Protein AF-A0A3B8S5Q9-F1 (afdb_monomer)

Nearest PDB structures (foldseek):
  8dqd-assembly1_A  TM=7.344E-01  e=4.494E-04  Campylobacter concisus
  8dvz-assembly1_A  TM=7.408E-01  e=2.188E-03  Campylobacter concisus
  8dvw-assembly1_A  TM=7.429E-01  e=2.646E-03  Campylobacter concisus
  2gpy-assembly1_A  TM=4.763E-01  e=1.397E+00  Halalkalibacterium halodurans C-125
  5zw4-assembly1_A  TM=4.423E-01  e=2.631E+00  Bacillus subtilis subsp. subtilis str. 168

Radius of gyration: 14.66 Å; Cα contacts (8 Å, |Δi|>4): 157; chains: 1; bounding box: 38×31×33 Å

Mean predicted aligned error: 7.22 Å

Structure (mmCIF, N/CA/C/O backbone):
data_AF-A0A3B8S5Q9-F1
#
_entry.id   AF-A0A3B8S5Q9-F1
#
loop_
_atom_site.group_PDB
_atom_site.id
_atom_site.type_symbol
_atom_site.label_atom_id
_atom_site.label_alt_id
_atom_site.label_comp_id
_atom_site.label_asym_id
_atom_site.label_entity_id
_atom_site.label_seq_id
_atom_site.pdbx_PDB_ins_code
_atom_site.Cartn_x
_atom_site.Cartn_y
_atom_site.Cartn_z
_atom_site.occupancy
_atom_site.B_iso_or_equiv
_atom_site.auth_seq_id
_atom_site.auth_comp_id
_atom_site.auth_asym_id
_atom_site.auth_atom_id
_atom_site.pdbx_PDB_model_num
ATOM 1 N N . MET A 1 1 ? -12.756 2.608 -2.569 1.00 69.88 1 MET A N 1
ATOM 2 C CA . MET A 1 1 ? -12.071 3.708 -1.856 1.00 69.88 1 MET A CA 1
ATOM 3 C C . MET A 1 1 ? -10.611 3.730 -2.275 1.00 69.88 1 MET A C 1
ATOM 5 O O . MET A 1 1 ? -10.025 2.662 -2.403 1.00 69.88 1 MET A O 1
ATOM 9 N N . VAL A 1 2 ? -10.039 4.912 -2.494 1.00 74.19 2 VAL A N 1
ATOM 10 C CA . VAL A 1 2 ? -8.626 5.097 -2.854 1.00 74.19 2 VAL A CA 1
ATOM 11 C C . VAL A 1 2 ? -7.919 5.827 -1.717 1.00 74.19 2 VAL A C 1
ATOM 13 O O . VAL A 1 2 ? -8.374 6.879 -1.273 1.00 74.19 2 VAL A O 1
ATOM 16 N N . MET A 1 3 ? -6.802 5.276 -1.243 1.00 72.88 3 MET A N 1
ATOM 17 C CA . MET A 1 3 ? -5.943 5.950 -0.271 1.00 72.88 3 MET A CA 1
ATOM 18 C C . MET A 1 3 ? -4.680 6.447 -0.963 1.00 72.88 3 MET A C 1
ATOM 20 O O . MET A 1 3 ? -3.914 5.658 -1.512 1.00 72.88 3 MET A O 1
ATOM 24 N N . CYS A 1 4 ? -4.458 7.757 -0.938 1.00 66.62 4 CYS A N 1
ATOM 25 C CA . CYS A 1 4 ? -3.260 8.366 -1.503 1.00 66.62 4 CYS A CA 1
ATOM 26 C C . CYS A 1 4 ? -2.247 8.632 -0.390 1.00 66.62 4 CYS A C 1
ATOM 28 O O . CYS A 1 4 ? -2.568 9.294 0.598 1.00 66.62 4 CYS A O 1
ATOM 30 N N . LEU A 1 5 ? -1.012 8.154 -0.568 1.00 63.53 5 LEU A N 1
ATOM 31 C CA . LEU A 1 5 ? 0.104 8.513 0.308 1.00 63.53 5 LEU A CA 1
ATOM 32 C C . LEU A 1 5 ? 0.422 10.005 0.193 1.00 63.53 5 LEU A C 1
ATOM 34 O O . LEU A 1 5 ? 0.467 10.689 1.207 1.00 63.53 5 LEU A O 1
ATOM 38 N N . HIS A 1 6 ? 0.560 10.518 -1.030 1.00 64.69 6 HIS A N 1
ATOM 39 C CA . HIS A 1 6 ? 0.772 11.936 -1.301 1.00 64.69 6 HIS A CA 1
ATOM 40 C C . HIS A 1 6 ? -0.316 12.460 -2.243 1.00 64.69 6 HIS A C 1
ATOM 42 O O . HIS A 1 6 ? -0.646 11.821 -3.244 1.00 64.69 6 HIS A O 1
ATOM 48 N N . GLY A 1 7 ? -0.906 13.608 -1.912 1.00 61.47 7 GLY A N 1
ATOM 49 C CA . GLY A 1 7 ? -1.998 14.179 -2.696 1.00 61.47 7 GLY A CA 1
ATOM 50 C C . GLY A 1 7 ? -1.498 14.982 -3.886 1.00 61.47 7 GLY A C 1
ATOM 51 O O . GLY A 1 7 ? -0.920 16.045 -3.700 1.00 61.47 7 GLY A O 1
ATOM 52 N N . GLY A 1 8 ? -1.764 14.503 -5.101 1.00 66.69 8 GLY A N 1
ATOM 53 C CA . GLY A 1 8 ? -1.534 15.25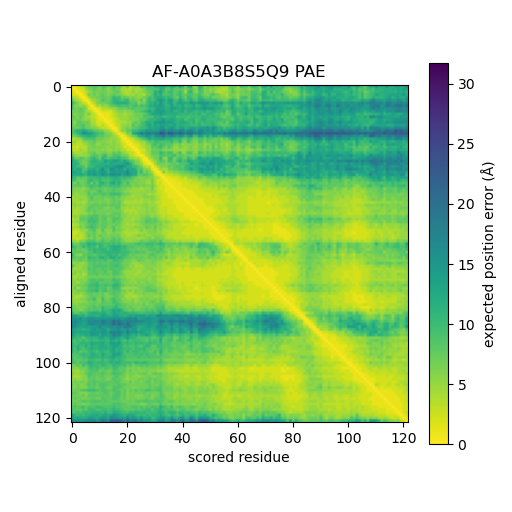3 -6.339 1.00 66.69 8 GLY A CA 1
ATOM 54 C C . GLY A 1 8 ? -2.800 15.919 -6.890 1.00 66.69 8 GLY A C 1
ATOM 55 O O . GLY A 1 8 ? -3.893 15.780 -6.336 1.00 66.69 8 GLY A O 1
ATOM 56 N N . LYS A 1 9 ? -2.676 16.580 -8.051 1.00 67.44 9 LYS A N 1
ATOM 57 C CA . LYS A 1 9 ? -3.806 17.189 -8.790 1.00 67.44 9 LYS A CA 1
ATOM 58 C C . LYS A 1 9 ? -4.946 16.191 -9.064 1.00 67.44 9 LYS A C 1
ATOM 60 O O . LYS A 1 9 ? -6.111 16.577 -9.042 1.00 67.44 9 LYS A O 1
ATOM 65 N N . LEU A 1 10 ? -4.619 14.904 -9.228 1.00 69.88 10 LEU A N 1
ATOM 66 C CA . LEU A 1 10 ? -5.589 13.824 -9.444 1.00 69.88 10 LEU A CA 1
ATOM 67 C C . LEU A 1 10 ? -6.547 13.596 -8.266 1.00 69.88 10 LEU A C 1
ATOM 69 O O . LEU A 1 10 ? -7.675 13.169 -8.489 1.00 69.88 10 LEU A O 1
ATOM 73 N N . VAL A 1 11 ? -6.138 13.895 -7.026 1.00 70.06 11 VAL A N 1
ATOM 74 C CA . VAL A 1 11 ? -7.008 13.712 -5.850 1.00 70.06 11 VAL A CA 1
ATOM 75 C C . VAL A 1 11 ? -8.245 14.595 -5.957 1.00 70.06 11 VAL A C 1
ATOM 77 O O . VAL A 1 11 ? -9.347 14.121 -5.704 1.00 70.06 11 VAL A O 1
ATOM 80 N N . LYS A 1 12 ? -8.079 15.843 -6.409 1.00 66.50 12 LYS A N 1
ATOM 81 C CA . LYS A 1 12 ? -9.191 16.786 -6.595 1.00 66.50 12 LYS A CA 1
ATOM 82 C C . LYS A 1 12 ? -10.162 16.305 -7.676 1.00 66.50 12 LYS A C 1
ATOM 84 O O . LYS A 1 12 ? -11.370 16.396 -7.500 1.00 66.50 12 LYS A O 1
ATOM 89 N N . ILE A 1 13 ? -9.637 15.737 -8.763 1.00 70.75 13 ILE A N 1
ATOM 90 C CA . ILE A 1 13 ? -10.449 15.184 -9.857 1.00 70.75 13 ILE A CA 1
ATOM 91 C C . ILE A 1 13 ? -11.251 13.969 -9.367 1.00 70.75 13 ILE A C 1
ATOM 93 O O . ILE A 1 13 ? -12.455 13.885 -9.602 1.00 70.75 13 ILE A O 1
ATOM 97 N N . LEU A 1 14 ? -10.610 13.055 -8.634 1.00 69.81 14 LEU A N 1
ATOM 98 C CA . LEU A 1 14 ? -11.267 11.858 -8.109 1.00 69.81 14 LEU A CA 1
ATOM 99 C C . LEU A 1 14 ? -12.309 12.192 -7.035 1.00 69.81 14 LEU A C 1
ATOM 101 O O . LEU A 1 14 ? -13.397 11.623 -7.062 1.00 69.81 14 LEU A O 1
ATOM 105 N N . GLN A 1 15 ? -12.035 13.154 -6.151 1.00 69.00 15 GLN A N 1
ATOM 106 C CA . GLN A 1 15 ? -13.013 13.640 -5.169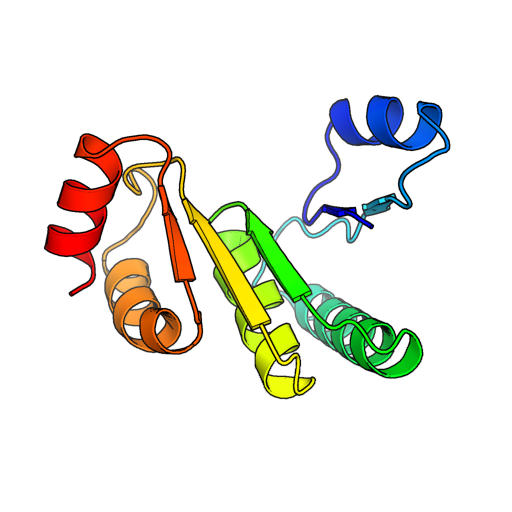 1.00 69.00 15 GLN A CA 1
ATOM 107 C C . GLN A 1 15 ? -14.248 14.253 -5.846 1.00 69.00 15 GLN A C 1
ATOM 109 O O . GLN A 1 15 ? -15.375 14.006 -5.418 1.00 69.00 15 GLN A O 1
ATOM 114 N N . ASN A 1 16 ? -14.056 14.974 -6.954 1.00 68.50 16 ASN A N 1
ATOM 115 C CA . ASN A 1 16 ? -15.154 15.572 -7.714 1.00 68.50 16 ASN A CA 1
ATOM 116 C C . ASN A 1 16 ? -16.018 14.543 -8.460 1.00 68.50 16 ASN A C 1
ATOM 118 O O . ASN A 1 16 ? -17.174 14.829 -8.758 1.00 68.50 16 ASN A O 1
ATOM 122 N N . SER A 1 17 ? -15.506 13.334 -8.718 1.00 69.56 17 SER A N 1
ATOM 123 C CA . SER A 1 17 ? -16.255 12.269 -9.404 1.00 69.56 17 SER A CA 1
ATOM 124 C C . SER A 1 17 ? -17.362 11.612 -8.551 1.00 69.56 17 SER A C 1
ATOM 126 O O . SER A 1 17 ? -18.130 10.805 -9.072 1.00 69.56 17 SER A O 1
ATOM 128 N N . ARG A 1 18 ? -17.468 11.965 -7.253 1.00 61.03 18 ARG A N 1
ATOM 129 C CA . ARG A 1 18 ? -18.522 11.608 -6.264 1.00 61.03 18 ARG A CA 1
ATOM 130 C C . ARG A 1 18 ? -18.846 10.119 -6.043 1.00 61.03 18 ARG A C 1
ATOM 132 O O . ARG A 1 18 ? -19.627 9.815 -5.149 1.00 61.03 18 ARG A O 1
ATOM 139 N N . LYS A 1 19 ? -18.259 9.183 -6.793 1.00 69.69 19 LYS A N 1
ATOM 140 C CA . LYS A 1 19 ? -18.517 7.733 -6.659 1.00 69.69 19 LYS A CA 1
ATOM 141 C C . LYS A 1 19 ? -17.433 6.970 -5.897 1.00 69.69 19 LYS A C 1
ATOM 143 O O . LYS A 1 19 ? -17.614 5.797 -5.585 1.00 69.69 19 LYS A O 1
ATOM 148 N N . ILE A 1 20 ? -16.293 7.604 -5.624 1.00 74.12 20 ILE A N 1
ATOM 149 C CA . ILE A 1 20 ? -15.135 6.954 -5.010 1.00 74.12 20 ILE A CA 1
ATOM 150 C C . ILE A 1 20 ? -14.673 7.795 -3.829 1.00 74.12 20 ILE A C 1
ATOM 152 O O . ILE A 1 20 ? -14.196 8.912 -4.010 1.00 74.12 20 ILE A O 1
ATOM 156 N N . ASP A 1 21 ? -14.749 7.233 -2.625 1.00 75.19 21 ASP A N 1
ATOM 157 C CA . ASP A 1 21 ? -14.135 7.864 -1.462 1.00 75.19 21 ASP A CA 1
ATOM 158 C C . ASP A 1 21 ? -12.614 7.919 -1.632 1.00 75.19 21 ASP A C 1
ATOM 160 O O . ASP A 1 21 ? -11.972 6.891 -1.896 1.00 75.19 21 ASP A O 1
ATOM 164 N N . VAL A 1 22 ? -12.036 9.108 -1.454 1.00 74.19 22 VAL A N 1
ATOM 165 C CA . VAL A 1 22 ? -10.589 9.333 -1.531 1.00 74.19 22 VAL A CA 1
ATOM 166 C C . VAL A 1 22 ? -10.075 9.865 -0.201 1.00 74.19 22 VAL A C 1
ATOM 168 O O . VAL A 1 22 ? -10.443 10.961 0.221 1.00 74.19 22 VAL A O 1
ATOM 171 N N . VAL A 1 23 ? -9.176 9.115 0.434 1.00 75.81 23 VAL A N 1
ATOM 172 C CA . VAL A 1 23 ? -8.508 9.519 1.676 1.00 75.81 23 VAL A CA 1
ATOM 173 C C . VAL A 1 23 ? -7.063 9.881 1.361 1.00 75.81 23 VAL A C 1
ATOM 175 O O . VAL A 1 23 ? -6.283 9.048 0.902 1.00 75.81 23 VAL A O 1
ATOM 178 N N . ASN A 1 24 ? -6.684 11.129 1.621 1.00 73.00 24 ASN A N 1
ATOM 179 C CA . ASN A 1 24 ? -5.301 11.571 1.485 1.00 73.00 24 ASN A CA 1
ATOM 180 C C . ASN A 1 24 ? -4.587 11.481 2.841 1.00 73.00 24 ASN A C 1
ATOM 182 O O . ASN A 1 24 ? -4.958 12.152 3.805 1.00 73.00 24 ASN A O 1
ATOM 186 N N . LEU A 1 25 ? -3.553 10.647 2.916 1.00 67.88 25 LEU A N 1
ATOM 187 C CA . LEU A 1 25 ? -2.764 10.444 4.130 1.00 67.88 25 LEU A CA 1
ATOM 188 C C . LEU A 1 25 ? -1.705 11.540 4.325 1.00 67.88 25 LEU A C 1
ATOM 190 O O . LEU A 1 25 ? -1.232 11.709 5.450 1.00 67.88 25 LEU A O 1
ATOM 194 N N . ASN A 1 26 ? -1.396 12.302 3.268 1.00 67.44 26 ASN A N 1
ATOM 195 C CA . ASN A 1 26 ? -0.417 13.389 3.213 1.00 67.44 26 ASN A CA 1
ATOM 196 C C . ASN A 1 26 ? 0.940 13.029 3.850 1.00 67.44 26 ASN A C 1
ATOM 198 O O . ASN A 1 26 ? 1.480 13.745 4.695 1.00 67.44 26 ASN A O 1
ATOM 202 N N . LEU A 1 27 ? 1.471 11.872 3.468 1.00 65.19 27 LEU A N 1
ATOM 203 C CA . LEU A 1 27 ? 2.772 11.362 3.866 1.00 65.19 27 LEU A CA 1
ATOM 204 C C . LEU A 1 27 ? 3.820 11.743 2.819 1.00 65.19 27 LEU A C 1
ATOM 206 O O . LEU A 1 27 ? 3.759 11.319 1.669 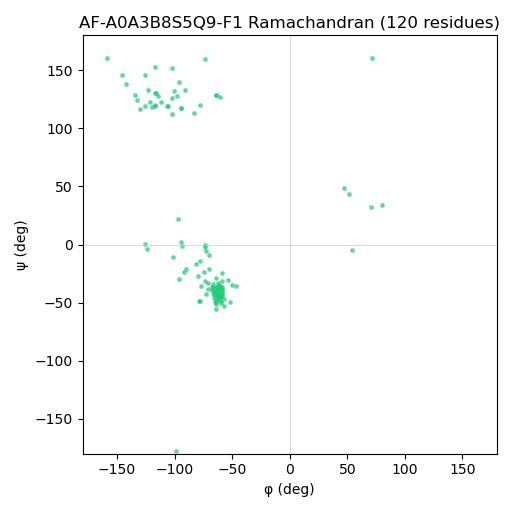1.00 65.19 27 LEU A O 1
ATOM 210 N N . THR A 1 28 ? 4.802 12.540 3.236 1.00 60.16 28 THR A N 1
ATOM 211 C CA . THR A 1 28 ? 5.982 12.885 2.427 1.00 60.16 28 THR A CA 1
ATOM 212 C C . THR A 1 28 ? 7.138 11.903 2.630 1.00 60.16 28 THR A C 1
ATOM 214 O O . THR A 1 28 ? 8.010 11.799 1.774 1.00 60.16 28 THR A O 1
ATOM 217 N N . ARG A 1 29 ? 7.157 11.165 3.750 1.00 61.22 29 ARG A N 1
ATOM 218 C CA . ARG A 1 29 ? 8.165 10.145 4.079 1.00 61.22 29 ARG A CA 1
ATOM 219 C C . ARG A 1 29 ? 7.516 8.952 4.781 1.00 61.22 29 ARG A C 1
ATOM 221 O O . ARG A 1 29 ? 6.677 9.130 5.661 1.00 61.22 29 ARG A O 1
ATOM 228 N N . ILE A 1 30 ? 7.942 7.746 4.408 1.00 63.41 30 ILE A N 1
ATOM 229 C CA . ILE A 1 30 ? 7.414 6.469 4.925 1.00 63.41 30 ILE A CA 1
ATOM 230 C C . ILE A 1 30 ? 8.003 6.135 6.309 1.00 63.41 30 ILE A C 1
ATOM 232 O O . ILE A 1 30 ? 7.348 5.496 7.121 1.00 63.41 30 ILE A O 1
ATOM 236 N N . TYR A 1 31 ? 9.211 6.619 6.615 1.00 61.78 31 TYR A N 1
ATOM 237 C CA . TYR A 1 31 ? 9.963 6.277 7.835 1.00 61.78 31 TYR A CA 1
ATOM 238 C C . TYR A 1 31 ? 9.817 7.292 8.980 1.00 61.78 31 TYR A C 1
ATOM 240 O O . TYR A 1 31 ? 10.690 7.409 9.832 1.00 61.78 31 TYR A O 1
ATOM 248 N N . THR A 1 32 ? 8.757 8.099 8.992 1.00 70.19 32 THR A N 1
ATOM 249 C CA . THR A 1 32 ? 8.548 9.119 10.036 1.00 70.19 32 THR A CA 1
ATOM 250 C C . THR A 1 32 ? 7.506 8.645 11.048 1.00 70.19 32 THR A C 1
ATOM 252 O O . THR A 1 32 ? 6.580 7.933 10.684 1.00 70.19 32 THR A O 1
ATOM 255 N N . VAL A 1 33 ? 7.579 9.101 12.302 1.00 69.12 33 VAL A N 1
ATOM 256 C CA . VAL A 1 33 ? 6.576 8.811 13.355 1.00 69.12 33 VAL A CA 1
ATOM 257 C C . VAL A 1 33 ? 5.138 9.097 12.884 1.00 69.12 33 VAL A C 1
ATOM 259 O O . VAL A 1 33 ? 4.211 8.343 13.173 1.00 69.12 33 VAL A O 1
ATOM 262 N N . LYS A 1 34 ? 4.952 10.133 12.051 1.00 73.94 34 LYS A N 1
ATOM 263 C CA . LYS A 1 34 ? 3.670 10.442 11.391 1.00 73.94 34 LYS A CA 1
ATOM 264 C C . LYS A 1 34 ? 3.150 9.293 10.515 1.00 73.94 34 LYS A C 1
ATOM 266 O O . LYS A 1 34 ? 1.944 9.064 10.483 1.00 73.94 34 LYS A O 1
ATOM 271 N N . ALA A 1 35 ? 4.029 8.559 9.834 1.00 73.38 35 ALA A N 1
ATOM 272 C CA . ALA A 1 35 ? 3.666 7.389 9.038 1.00 73.38 35 ALA A CA 1
ATOM 273 C C . ALA A 1 35 ? 3.165 6.240 9.915 1.00 73.38 35 ALA A C 1
ATOM 275 O O . ALA A 1 35 ? 2.192 5.594 9.544 1.00 73.38 35 ALA A O 1
ATOM 276 N N . MET A 1 36 ? 3.742 6.049 11.105 1.00 78.25 36 MET A N 1
ATOM 277 C CA . MET A 1 36 ? 3.280 5.033 12.054 1.00 78.25 36 MET A CA 1
ATOM 278 C C . MET A 1 36 ? 1.867 5.340 12.575 1.00 78.25 36 MET A C 1
ATOM 280 O O . MET A 1 36 ? 1.002 4.467 12.575 1.00 78.25 36 MET A O 1
ATOM 284 N N . ILE A 1 37 ? 1.582 6.600 12.924 1.00 81.06 37 ILE A N 1
ATOM 285 C CA . ILE A 1 37 ? 0.225 7.026 13.317 1.00 81.06 37 ILE A CA 1
ATOM 286 C C . ILE A 1 37 ? -0.764 6.802 12.165 1.00 81.06 37 ILE A C 1
ATOM 288 O O . ILE A 1 37 ? -1.860 6.276 12.360 1.00 81.06 37 ILE A O 1
ATOM 292 N N . LYS A 1 38 ? -0.379 7.166 10.936 1.00 81.62 38 LYS A N 1
ATOM 293 C CA . LYS A 1 38 ? -1.215 6.938 9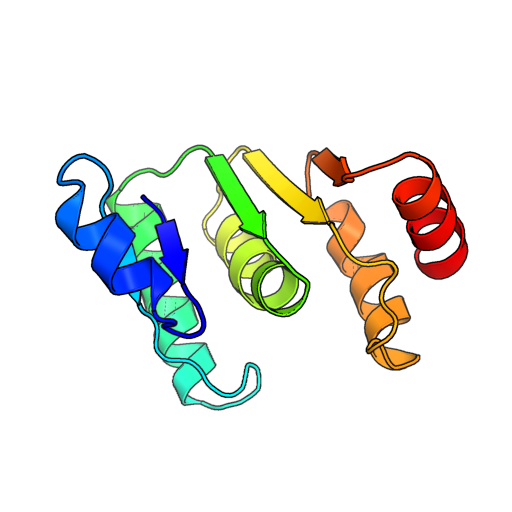.751 1.00 81.62 38 LYS A CA 1
ATOM 294 C C . LYS A 1 38 ? -1.417 5.447 9.470 1.00 81.62 38 LYS A C 1
ATOM 296 O O . LYS A 1 38 ? -2.530 5.069 9.132 1.00 81.62 38 LYS A O 1
ATOM 301 N N . ALA A 1 39 ? -0.408 4.607 9.676 1.00 83.06 39 ALA A N 1
ATOM 302 C CA . ALA A 1 39 ? -0.519 3.155 9.581 1.00 83.06 39 ALA A CA 1
ATOM 303 C C . ALA A 1 39 ? -1.548 2.588 10.570 1.00 83.06 39 ALA A C 1
ATOM 305 O O . ALA A 1 39 ? -2.404 1.805 10.165 1.00 83.06 39 ALA A O 1
ATOM 306 N N . ILE A 1 40 ? -1.548 3.043 11.828 1.00 85.88 40 ILE A N 1
ATOM 307 C CA . ILE A 1 40 ? -2.572 2.654 12.814 1.00 85.88 40 ILE A CA 1
ATOM 308 C C . ILE A 1 40 ? -3.969 3.095 12.354 1.00 85.88 40 ILE A C 1
ATOM 310 O O . ILE A 1 40 ? -4.935 2.345 12.494 1.00 85.88 40 ILE A O 1
ATOM 314 N N . ASN A 1 41 ? -4.094 4.285 11.764 1.00 85.00 41 ASN A N 1
ATOM 315 C CA . ASN A 1 41 ? -5.374 4.748 11.228 1.00 85.00 41 ASN A CA 1
ATOM 316 C C . ASN A 1 41 ? -5.851 3.889 10.051 1.00 85.00 41 ASN A C 1
ATOM 318 O O . ASN A 1 41 ? -7.029 3.549 10.003 1.00 85.00 41 ASN A O 1
ATOM 322 N N . ILE A 1 42 ? -4.953 3.491 9.142 1.00 85.19 42 ILE A N 1
ATOM 323 C CA . ILE A 1 42 ? -5.270 2.556 8.051 1.00 85.19 42 ILE A CA 1
ATOM 324 C C . ILE A 1 42 ? -5.708 1.208 8.629 1.00 85.19 42 ILE A C 1
ATOM 326 O O . ILE A 1 42 ? -6.728 0.672 8.210 1.00 85.19 42 ILE A O 1
ATOM 330 N N . PHE A 1 43 ? -4.992 0.684 9.626 1.00 89.50 43 PHE A N 1
ATOM 331 C CA . PHE A 1 43 ? -5.340 -0.570 10.293 1.00 89.50 43 PHE A CA 1
ATOM 332 C C . PHE A 1 43 ? -6.754 -0.524 10.886 1.00 89.50 43 PHE A C 1
ATOM 334 O O . PHE A 1 43 ? -7.590 -1.378 10.585 1.00 89.50 43 PHE A O 1
ATOM 341 N N . LYS A 1 44 ? -7.046 0.506 11.695 1.00 89.00 44 LYS A N 1
ATOM 342 C CA . LYS A 1 44 ? -8.373 0.706 12.298 1.00 89.00 44 LYS A CA 1
ATOM 343 C C . LYS A 1 44 ? -9.444 0.836 11.225 1.00 89.00 44 LYS A C 1
ATOM 345 O O . LYS A 1 44 ? -10.498 0.223 11.344 1.00 89.00 44 LYS A O 1
ATOM 350 N N . PHE A 1 45 ? -9.153 1.581 10.165 1.00 87.62 45 PHE A N 1
ATOM 351 C CA . PHE A 1 45 ? -10.068 1.777 9.053 1.00 87.62 45 PHE A CA 1
ATOM 352 C C . PHE A 1 45 ? -10.411 0.457 8.346 1.00 87.62 45 PHE A C 1
ATOM 354 O O . PHE A 1 45 ? -11.586 0.158 8.138 1.00 87.62 45 PHE A O 1
ATOM 361 N N . ILE A 1 46 ? -9.398 -0.353 8.025 1.00 89.25 46 ILE A N 1
ATOM 362 C CA . ILE A 1 46 ? -9.566 -1.666 7.391 1.00 89.25 46 ILE A CA 1
ATOM 363 C C . ILE A 1 46 ? -10.465 -2.565 8.243 1.00 89.25 46 ILE A C 1
ATOM 365 O O . ILE A 1 46 ? -11.407 -3.161 7.717 1.00 89.25 46 ILE A O 1
ATOM 369 N N . LYS A 1 47 ? -10.203 -2.621 9.556 1.00 89.94 47 LYS A N 1
ATOM 370 C CA . LYS A 1 47 ? -10.993 -3.416 10.504 1.00 89.94 47 LYS A CA 1
ATOM 371 C C . LYS A 1 47 ? -12.433 -2.913 10.615 1.00 89.94 47 LYS A C 1
ATOM 373 O O . LYS A 1 47 ? -13.357 -3.701 10.466 1.00 89.94 47 LYS A O 1
ATOM 378 N N . GLN A 1 48 ? -12.634 -1.610 10.814 1.00 90.88 48 GLN A N 1
ATOM 379 C CA . GLN A 1 48 ? -13.968 -1.015 10.979 1.00 90.88 48 GLN A CA 1
ATOM 380 C C . GLN A 1 48 ? -14.847 -1.172 9.736 1.00 90.88 48 GLN A C 1
ATOM 382 O O . GLN A 1 48 ? -16.056 -1.347 9.847 1.00 90.88 48 GLN A O 1
ATOM 387 N N . ARG A 1 49 ? -14.250 -1.106 8.542 1.00 87.69 49 ARG A N 1
ATOM 388 C CA . ARG A 1 49 ? -14.974 -1.206 7.268 1.00 87.69 49 ARG A CA 1
ATOM 389 C C . ARG A 1 49 ? -15.018 -2.621 6.696 1.00 87.69 49 ARG A C 1
ATOM 391 O O . ARG A 1 49 ? -15.573 -2.795 5.617 1.00 87.69 49 ARG A O 1
ATOM 398 N N . ASN A 1 50 ? -14.456 -3.615 7.389 1.00 88.75 50 ASN A N 1
ATOM 399 C CA . ASN A 1 50 ? -14.393 -5.007 6.933 1.00 88.75 50 ASN A CA 1
ATOM 400 C C . ASN A 1 50 ? -13.828 -5.153 5.509 1.00 88.75 50 ASN A C 1
ATOM 402 O O . ASN A 1 50 ? -14.360 -5.903 4.687 1.00 88.75 50 ASN A O 1
ATOM 406 N N . VAL A 1 51 ? -12.756 -4.415 5.203 1.00 89.62 51 VAL A N 1
ATOM 407 C CA . VAL A 1 51 ? -12.163 -4.404 3.859 1.00 89.62 51 VAL A CA 1
ATOM 408 C C . VAL A 1 51 ? -11.694 -5.811 3.480 1.00 89.62 51 VAL A C 1
ATOM 410 O O . VAL A 1 51 ? -10.947 -6.450 4.218 1.00 89.62 51 VAL A O 1
ATOM 413 N N . LYS A 1 52 ? -12.139 -6.291 2.313 1.00 89.25 52 LYS A N 1
ATOM 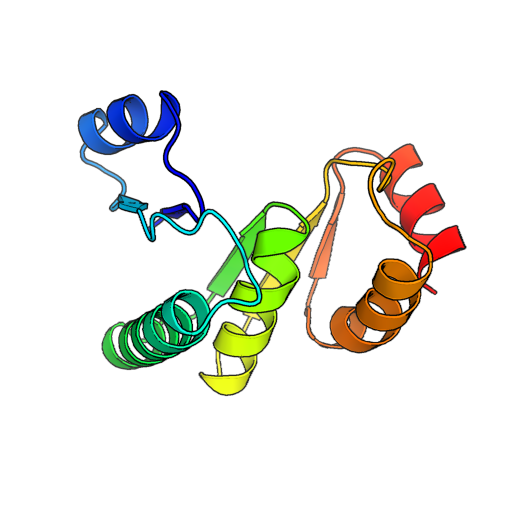414 C CA . LYS A 1 52 ? -11.845 -7.647 1.819 1.00 89.25 52 LYS A CA 1
ATOM 415 C C . LYS A 1 52 ? -10.661 -7.712 0.858 1.00 89.25 52 LYS A C 1
ATOM 417 O O . LYS A 1 52 ? -9.988 -8.735 0.799 1.00 89.25 52 LYS A O 1
ATOM 422 N N . ILE A 1 53 ? -10.424 -6.630 0.118 1.00 89.56 53 ILE A N 1
ATOM 423 C CA . ILE A 1 53 ? -9.386 -6.553 -0.910 1.00 89.56 53 ILE A CA 1
ATOM 424 C C . ILE A 1 53 ? -8.633 -5.238 -0.743 1.00 89.56 53 ILE A C 1
ATOM 426 O O . ILE A 1 53 ? -9.250 -4.171 -0.693 1.00 89.56 53 ILE A O 1
ATOM 430 N N . VAL A 1 54 ? -7.306 -5.309 -0.687 1.00 89.69 54 VAL A N 1
ATOM 431 C CA . VAL A 1 54 ? -6.425 -4.140 -0.744 1.00 89.69 54 VAL A CA 1
ATOM 432 C C . VAL A 1 54 ? -5.570 -4.229 -1.997 1.00 89.69 54 VAL A C 1
ATOM 434 O O . VAL A 1 54 ? -4.948 -5.252 -2.259 1.00 89.69 54 VAL A O 1
ATOM 437 N N . VAL A 1 55 ? -5.532 -3.137 -2.760 1.00 88.88 55 VAL A N 1
ATOM 438 C CA . VAL A 1 55 ? -4.658 -3.002 -3.927 1.00 88.88 55 VAL A CA 1
ATOM 439 C C . VAL A 1 55 ? -3.677 -1.867 -3.673 1.00 88.88 55 VAL A C 1
ATOM 441 O O . VAL A 1 55 ? -4.091 -0.722 -3.472 1.00 88.88 55 VAL A O 1
ATOM 444 N N . THR A 1 56 ? -2.385 -2.171 -3.668 1.00 88.94 56 THR A N 1
ATOM 445 C CA . THR A 1 56 ? -1.313 -1.185 -3.517 1.00 88.94 56 THR A CA 1
ATOM 446 C C . THR A 1 56 ? -0.776 -0.770 -4.882 1.00 88.94 56 THR A C 1
ATOM 448 O O . THR A 1 56 ? -0.624 -1.582 -5.790 1.00 88.94 56 THR A O 1
ATOM 451 N N . TYR A 1 57 ? -0.500 0.525 -5.036 1.00 82.25 57 TYR A N 1
ATOM 452 C CA . TYR A 1 57 ? 0.073 1.096 -6.253 1.00 82.25 57 TYR A CA 1
ATOM 453 C C . TYR A 1 57 ? 1.388 1.785 -5.902 1.00 82.25 57 TYR A C 1
ATOM 455 O O . TYR A 1 57 ? 1.383 2.725 -5.104 1.00 82.25 57 TYR A O 1
ATOM 463 N N . HIS A 1 58 ? 2.477 1.364 -6.548 1.00 74.19 58 HIS A N 1
ATOM 464 C CA . HIS A 1 58 ? 3.862 1.775 -6.268 1.00 74.19 58 HIS A CA 1
ATOM 465 C C . HIS A 1 58 ? 4.469 1.239 -4.966 1.00 74.19 58 HIS A C 1
ATOM 467 O O . HIS A 1 58 ? 3.787 0.886 -4.006 1.00 74.19 58 HIS A O 1
ATOM 473 N N . GLU A 1 59 ? 5.800 1.275 -4.944 1.00 70.19 59 GLU A N 1
ATOM 474 C CA . GLU A 1 59 ? 6.672 0.799 -3.871 1.00 70.19 59 GLU A CA 1
ATOM 475 C C . GLU A 1 59 ? 6.336 1.323 -2.491 1.00 70.19 59 GLU A C 1
ATOM 477 O O . GLU A 1 59 ? 6.228 0.564 -1.527 1.00 70.19 59 GLU A O 1
ATOM 482 N N . SER A 1 60 ? 6.173 2.633 -2.384 1.00 69.75 60 SER A N 1
ATOM 483 C CA . SER A 1 60 ? 5.930 3.264 -1.098 1.00 69.75 60 SER A CA 1
ATOM 484 C C . SER A 1 60 ? 4.618 2.786 -0.469 1.00 69.75 60 SER A C 1
ATOM 486 O O . SER A 1 60 ? 4.526 2.634 0.753 1.00 69.75 60 SER A O 1
ATOM 488 N N . SER A 1 61 ? 3.623 2.492 -1.311 1.00 74.25 61 SER A N 1
ATOM 489 C CA . SER A 1 61 ? 2.332 1.934 -0.911 1.00 74.25 61 SER A CA 1
ATOM 490 C C . SER A 1 61 ? 2.414 0.449 -0.595 1.00 74.25 61 SER A C 1
ATOM 492 O O . SER A 1 61 ? 1.730 0.014 0.324 1.00 74.25 61 SER A O 1
ATOM 494 N N . ASP A 1 62 ? 3.234 -0.322 -1.312 1.00 77.12 62 ASP A N 1
ATOM 495 C CA . ASP A 1 62 ? 3.458 -1.741 -1.010 1.00 77.12 62 ASP A CA 1
ATOM 496 C C . ASP A 1 62 ? 4.000 -1.908 0.414 1.00 77.12 62 ASP A C 1
ATOM 498 O O . ASP A 1 62 ? 3.509 -2.743 1.173 1.00 77.12 62 ASP A O 1
ATOM 502 N N . PHE A 1 63 ? 4.962 -1.062 0.797 1.00 76.56 63 PHE A N 1
ATOM 503 C CA . PHE A 1 63 ? 5.603 -1.145 2.104 1.00 76.56 63 PHE A CA 1
ATOM 504 C C . PHE A 1 63 ? 4.623 -0.874 3.249 1.00 76.56 63 PHE A C 1
ATOM 506 O O . PHE A 1 63 ? 4.453 -1.702 4.137 1.00 76.56 63 PHE A O 1
ATOM 513 N N . LEU A 1 64 ? 3.945 0.277 3.238 1.00 80.31 64 LEU A N 1
ATOM 514 C CA . LEU A 1 64 ? 3.032 0.628 4.328 1.00 80.31 64 LEU A CA 1
ATOM 515 C C . LEU A 1 64 ? 1.683 -0.095 4.189 1.00 80.31 64 LEU A C 1
ATOM 517 O O . LEU A 1 64 ? 1.173 -0.669 5.145 1.00 80.31 64 LEU A O 1
ATOM 521 N N . GLY A 1 65 ? 1.092 -0.056 2.998 1.00 83.88 65 GLY A N 1
ATOM 522 C CA . GLY A 1 65 ? -0.251 -0.562 2.729 1.00 83.88 65 GLY A CA 1
ATOM 523 C C . GLY A 1 65 ? -0.327 -2.083 2.733 1.00 83.88 65 GLY A C 1
ATOM 524 O O . GLY A 1 65 ? -1.249 -2.625 3.337 1.00 83.88 65 GLY A O 1
ATOM 525 N N . GLY A 1 66 ? 0.648 -2.769 2.130 1.00 86.62 66 GLY A N 1
ATOM 526 C CA . GLY A 1 66 ? 0.688 -4.232 2.108 1.00 86.62 66 GLY A CA 1
ATOM 527 C C . GLY A 1 66 ? 0.842 -4.808 3.514 1.00 86.62 66 GLY A C 1
ATOM 528 O O . GLY A 1 66 ? 0.026 -5.626 3.942 1.00 86.62 66 GLY A O 1
ATOM 529 N N . ILE A 1 67 ? 1.839 -4.325 4.269 1.00 88.06 67 ILE A N 1
ATOM 530 C CA . ILE A 1 67 ? 2.111 -4.784 5.644 1.00 88.06 67 ILE A CA 1
ATOM 531 C C . ILE A 1 67 ? 0.898 -4.544 6.543 1.00 88.06 67 ILE A C 1
ATOM 533 O O . ILE A 1 67 ? 0.443 -5.461 7.229 1.00 88.06 67 ILE A O 1
ATOM 537 N N . ILE A 1 68 ? 0.325 -3.339 6.511 1.00 89.31 68 ILE A N 1
ATOM 538 C CA . ILE A 1 68 ? -0.829 -3.012 7.352 1.00 89.31 68 ILE A CA 1
ATOM 539 C C . ILE A 1 68 ? -2.076 -3.799 6.945 1.00 89.31 68 ILE A C 1
ATOM 541 O O . ILE A 1 68 ? -2.820 -4.227 7.825 1.00 89.31 68 ILE A O 1
ATOM 545 N N . ALA A 1 69 ? -2.292 -4.050 5.652 1.00 89.38 69 ALA A N 1
ATOM 546 C CA . ALA A 1 69 ? -3.390 -4.894 5.191 1.00 89.38 69 ALA A CA 1
ATOM 547 C C . ALA A 1 69 ? -3.262 -6.331 5.709 1.00 89.38 69 ALA A C 1
ATOM 549 O O . ALA A 1 69 ? -4.240 -6.883 6.216 1.00 89.38 69 ALA A O 1
ATOM 550 N N . LYS A 1 70 ? -2.057 -6.915 5.674 1.00 90.06 70 LYS A N 1
ATOM 551 C CA . LYS A 1 70 ? -1.833 -8.259 6.220 1.00 90.06 70 LYS A CA 1
ATOM 552 C C . LYS A 1 70 ? -2.053 -8.304 7.724 1.00 90.06 70 LYS A C 1
ATOM 554 O O . LYS A 1 70 ? -2.776 -9.174 8.199 1.00 90.06 70 LYS A O 1
ATOM 559 N N . LEU A 1 71 ? -1.489 -7.349 8.465 1.00 89.75 71 LEU A N 1
ATOM 560 C CA . LEU A 1 71 ? -1.682 -7.256 9.916 1.00 89.75 71 LEU A CA 1
ATOM 561 C C . LEU A 1 71 ? -3.160 -7.069 10.275 1.00 89.75 71 LEU A C 1
ATOM 563 O O . LEU A 1 71 ? -3.651 -7.636 11.248 1.00 89.75 71 LEU A O 1
ATOM 567 N N . ALA A 1 72 ? -3.900 -6.310 9.467 1.00 89.94 72 ALA A N 1
ATOM 568 C CA . ALA A 1 72 ? -5.336 -6.137 9.629 1.00 89.94 72 ALA A CA 1
ATOM 569 C C . ALA A 1 72 ? -6.158 -7.375 9.218 1.00 89.94 72 ALA A C 1
ATOM 571 O O . ALA A 1 72 ? -7.375 -7.380 9.410 1.00 89.94 72 ALA A O 1
ATOM 572 N N . GLY A 1 73 ? -5.524 -8.443 8.727 1.00 90.38 73 GLY A N 1
ATOM 573 C CA . GLY A 1 73 ? -6.182 -9.689 8.339 1.00 90.38 73 GLY A CA 1
ATOM 574 C C . GLY A 1 73 ? -7.028 -9.551 7.077 1.00 90.38 73 GLY A C 1
ATOM 575 O O . GLY A 1 73 ? -8.077 -10.185 6.978 1.00 90.38 73 GLY A O 1
ATOM 576 N N . VAL A 1 74 ? -6.621 -8.687 6.142 1.00 93.00 74 VAL A N 1
ATOM 577 C CA . VAL A 1 74 ? -7.286 -8.581 4.840 1.00 93.00 74 VAL A CA 1
ATOM 578 C C . VAL A 1 74 ? -7.111 -9.906 4.084 1.00 93.00 74 VAL A C 1
ATOM 580 O O . VAL A 1 74 ? -5.976 -10.364 3.957 1.00 93.00 74 VAL A O 1
ATOM 583 N N . PRO A 1 75 ? -8.198 -10.508 3.567 1.00 89.12 75 PRO A N 1
ATOM 584 C CA . PRO A 1 75 ? -8.137 -11.779 2.847 1.00 89.12 75 PRO A CA 1
ATOM 585 C C . PRO A 1 75 ? -7.326 -11.747 1.551 1.00 89.12 75 PRO A C 1
ATOM 587 O O . PRO A 1 75 ? -6.701 -12.746 1.225 1.00 89.12 75 PRO A O 1
ATOM 590 N N . VAL A 1 76 ? -7.376 -10.637 0.801 1.00 93.06 76 VAL A N 1
ATOM 591 C CA . VAL A 1 76 ? -6.713 -10.515 -0.506 1.00 93.06 76 VAL A CA 1
ATOM 592 C C . VAL A 1 76 ? -5.926 -9.210 -0.602 1.00 93.06 76 VAL A C 1
ATOM 594 O O . VAL A 1 76 ? -6.482 -8.117 -0.458 1.00 93.06 76 VAL A O 1
ATOM 597 N N . ILE A 1 77 ? -4.636 -9.314 -0.900 1.00 92.75 77 ILE A N 1
ATOM 598 C CA 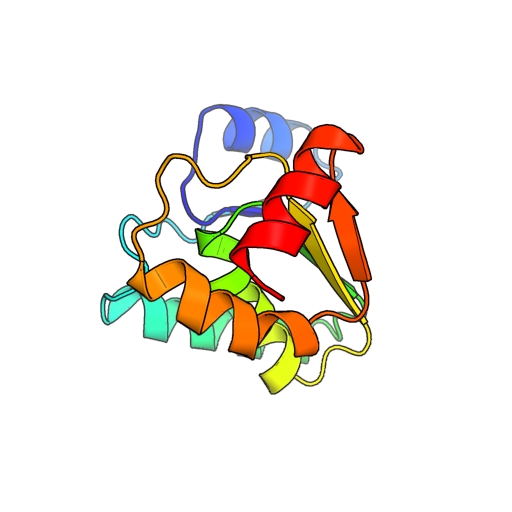. ILE A 1 77 ? -3.703 -8.198 -1.043 1.00 92.75 77 ILE A CA 1
ATOM 599 C C . ILE A 1 77 ? -3.015 -8.300 -2.406 1.00 92.75 77 ILE A C 1
ATOM 601 O O . ILE A 1 77 ? -2.311 -9.264 -2.703 1.00 92.75 77 ILE A O 1
ATOM 605 N N . ILE A 1 78 ? -3.208 -7.282 -3.243 1.00 90.75 78 ILE A N 1
ATOM 606 C CA . ILE A 1 78 ? -2.691 -7.228 -4.612 1.00 90.75 78 ILE A CA 1
ATOM 607 C C . ILE A 1 78 ? -1.715 -6.058 -4.736 1.00 90.75 78 ILE A C 1
ATOM 609 O O . ILE A 1 78 ? -2.054 -4.933 -4.378 1.00 90.75 78 ILE A O 1
ATOM 613 N N . SER A 1 79 ? -0.529 -6.299 -5.294 1.00 89.88 79 SER A N 1
ATOM 614 C CA . SER A 1 79 ? 0.437 -5.240 -5.622 1.00 89.88 79 SER A CA 1
ATOM 615 C C . SER A 1 79 ? 0.407 -4.936 -7.118 1.00 89.88 79 SER A C 1
ATOM 617 O O . SER A 1 79 ? 0.568 -5.834 -7.940 1.00 89.88 79 SER A O 1
ATOM 619 N N . SER A 1 80 ? 0.207 -3.670 -7.487 1.00 89.00 80 SER A N 1
ATOM 620 C CA . SER A 1 80 ? 0.267 -3.185 -8.869 1.00 89.00 80 SER A CA 1
ATOM 621 C C . SER A 1 80 ? 1.592 -2.464 -9.123 1.00 89.00 80 SER A C 1
ATOM 623 O O . SER A 1 80 ? 1.819 -1.346 -8.643 1.00 89.00 80 SER A O 1
ATOM 625 N N . ARG A 1 81 ? 2.439 -3.063 -9.962 1.00 86.56 81 ARG A N 1
ATOM 626 C CA . ARG A 1 81 ? 3.798 -2.599 -10.263 1.00 86.56 81 ARG A CA 1
ATOM 627 C C . ARG A 1 81 ? 3.900 -2.109 -11.700 1.00 86.56 81 ARG A C 1
ATOM 629 O O . ARG A 1 81 ? 3.596 -2.820 -12.651 1.00 86.56 81 ARG A O 1
ATOM 636 N N . ARG A 1 82 ? 4.304 -0.852 -11.853 1.00 82.75 82 ARG A N 1
ATOM 637 C CA . ARG A 1 82 ? 4.330 -0.151 -13.149 1.00 82.75 82 ARG A CA 1
ATOM 638 C C . ARG A 1 82 ? 5.698 0.435 -13.489 1.00 82.75 82 ARG A C 1
ATOM 640 O O . ARG A 1 82 ? 5.839 1.072 -14.520 1.00 82.75 82 ARG A O 1
ATOM 647 N N . ASP A 1 83 ? 6.673 0.241 -12.610 1.00 79.62 83 ASP A N 1
ATOM 648 C CA . ASP A 1 83 ? 8.037 0.738 -12.752 1.00 79.62 83 ASP A CA 1
ATOM 649 C C . ASP A 1 83 ? 8.993 -0.453 -12.618 1.00 79.62 83 ASP A C 1
ATOM 651 O O . ASP A 1 83 ? 8.732 -1.379 -11.846 1.00 79.62 83 ASP A O 1
ATOM 655 N N . MET A 1 84 ? 10.097 -0.413 -13.358 1.00 71.56 84 MET A N 1
ATOM 656 C CA . MET A 1 84 ? 11.195 -1.383 -13.286 1.00 71.56 84 MET A CA 1
ATOM 657 C C . MET A 1 84 ? 12.054 -1.223 -12.020 1.00 71.56 84 MET A C 1
ATOM 659 O O . MET A 1 84 ? 13.028 -1.955 -11.811 1.00 71.56 84 MET A O 1
ATOM 663 N N . GLY A 1 85 ? 11.709 -0.254 -11.169 1.00 67.19 85 GLY A N 1
ATOM 664 C CA . GLY A 1 85 ? 12.400 0.016 -9.923 1.00 67.19 85 GLY A CA 1
ATOM 665 C C . GLY A 1 85 ? 13.670 0.826 -10.132 1.00 67.19 85 GLY A C 1
ATOM 666 O O . GLY A 1 85 ? 14.641 0.622 -9.408 1.00 67.19 85 GLY A O 1
ATOM 667 N N . TYR A 1 86 ? 13.683 1.741 -11.107 1.00 61.12 86 TYR A N 1
ATOM 668 C CA . TYR A 1 86 ? 14.860 2.566 -11.414 1.00 61.12 86 TYR A CA 1
ATOM 669 C C . TYR A 1 86 ? 15.340 3.413 -10.223 1.00 61.12 86 TYR A C 1
ATOM 671 O O . TYR A 1 86 ? 16.521 3.741 -10.140 1.00 61.12 86 TYR A O 1
ATOM 679 N N . GLN A 1 87 ? 14.453 3.731 -9.274 1.00 62.53 87 GLN A N 1
ATOM 680 C CA . GLN A 1 87 ? 14.797 4.462 -8.047 1.00 62.53 87 GLN A CA 1
ATOM 681 C C . GLN A 1 87 ? 15.116 3.560 -6.839 1.00 62.53 87 GLN A C 1
ATOM 683 O O . GLN A 1 87 ? 15.461 4.062 -5.766 1.00 62.53 87 GLN A O 1
ATOM 688 N N . LEU A 1 88 ? 15.032 2.234 -6.985 1.00 65.88 88 LEU A N 1
ATOM 689 C CA . LEU A 1 88 ? 15.254 1.296 -5.887 1.00 65.88 88 LEU A CA 1
ATOM 690 C C . LEU A 1 88 ? 16.753 1.122 -5.619 1.00 65.88 88 LEU A C 1
ATOM 692 O O . LEU A 1 88 ? 17.518 0.646 -6.457 1.00 65.88 88 LEU A O 1
ATOM 696 N N . LYS A 1 89 ? 17.186 1.457 -4.401 1.00 71.00 89 LYS A N 1
ATOM 697 C CA . LYS A 1 89 ? 18.527 1.091 -3.910 1.00 71.00 89 LYS A CA 1
ATOM 698 C C . LYS A 1 89 ? 18.575 -0.402 -3.573 1.00 71.00 89 LYS A C 1
ATOM 700 O O . LYS A 1 89 ? 17.554 -0.993 -3.234 1.00 71.00 89 LYS A O 1
ATOM 705 N N . LYS A 1 90 ? 19.780 -0.987 -3.515 1.00 70.62 90 LYS A N 1
ATOM 706 C CA . LYS A 1 90 ? 20.001 -2.414 -3.178 1.00 70.62 90 LYS A CA 1
ATOM 707 C C . LYS A 1 90 ? 19.228 -2.913 -1.946 1.00 70.62 90 LYS A C 1
ATOM 709 O O . LYS A 1 90 ? 18.745 -4.038 -1.934 1.00 70.62 90 LYS A O 1
ATOM 7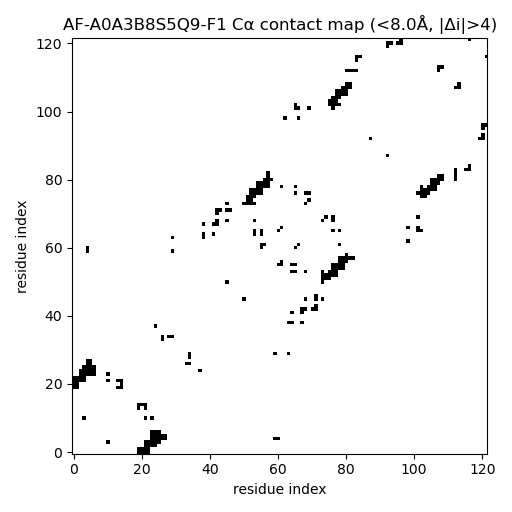14 N N . ARG A 1 91 ? 19.062 -2.060 -0.929 1.00 73.50 91 ARG A N 1
ATOM 715 C CA . ARG A 1 91 ? 18.286 -2.374 0.284 1.00 73.50 91 ARG A CA 1
ATOM 716 C C . ARG A 1 91 ? 16.808 -2.642 -0.012 1.00 73.50 91 ARG A C 1
ATOM 718 O O . ARG A 1 91 ? 16.239 -3.546 0.584 1.00 73.50 91 ARG A O 1
ATOM 725 N N . HIS A 1 92 ? 16.202 -1.908 -0.945 1.00 77.56 92 HIS A N 1
ATOM 726 C CA . HIS A 1 92 ? 14.797 -2.099 -1.303 1.00 77.56 92 HIS A CA 1
ATOM 727 C C . HIS A 1 92 ? 14.564 -3.458 -1.968 1.00 77.56 92 HIS A C 1
ATOM 729 O O . HIS A 1 92 ? 13.535 -4.065 -1.705 1.00 77.56 92 HIS A O 1
ATOM 735 N N . PHE A 1 93 ? 15.517 -3.980 -2.752 1.00 76.50 93 PHE A N 1
ATOM 736 C CA . PHE A 1 93 ? 15.391 -5.319 -3.348 1.00 76.50 93 PHE A CA 1
ATOM 737 C C . PHE A 1 93 ? 15.316 -6.417 -2.284 1.00 76.50 93 PHE A C 1
ATOM 739 O O . PHE A 1 93 ? 14.450 -7.285 -2.365 1.00 76.50 93 PHE A O 1
ATOM 746 N N . LEU A 1 94 ? 16.155 -6.333 -1.245 1.00 75.69 94 LEU A N 1
ATOM 747 C CA . LEU A 1 94 ? 16.120 -7.291 -0.138 1.00 75.69 94 LEU A CA 1
ATOM 748 C C . LEU A 1 94 ? 14.786 -7.231 0.620 1.00 75.69 94 LEU A C 1
ATOM 750 O O . LEU A 1 94 ? 14.200 -8.268 0.916 1.00 75.69 94 LEU A O 1
ATOM 754 N N . PHE A 1 95 ? 14.278 -6.023 0.886 1.00 78.31 95 PHE A N 1
ATOM 755 C CA . PHE A 1 95 ? 12.953 -5.858 1.489 1.00 78.31 95 PHE A CA 1
ATOM 756 C C . PHE A 1 95 ? 11.855 -6.442 0.607 1.00 78.31 95 PHE A C 1
ATOM 758 O O . PHE A 1 95 ? 10.994 -7.159 1.110 1.00 78.31 95 PHE A O 1
ATOM 765 N N . TYR A 1 96 ? 11.906 -6.181 -0.699 1.00 79.69 96 TYR A N 1
ATOM 766 C CA . TYR A 1 96 ? 10.949 -6.720 -1.655 1.00 79.69 96 TYR A CA 1
ATOM 767 C C . TYR A 1 96 ? 10.915 -8.237 -1.666 1.00 79.69 96 TYR A C 1
ATOM 769 O O . TYR A 1 96 ? 9.834 -8.810 -1.645 1.00 79.69 96 TYR A O 1
ATOM 777 N N . ARG A 1 97 ? 12.072 -8.889 -1.591 1.00 79.69 97 ARG A N 1
ATOM 778 C CA . ARG A 1 97 ? 12.146 -10.347 -1.504 1.00 79.69 97 ARG A CA 1
ATOM 779 C C . ARG A 1 97 ? 11.407 -10.910 -0.282 1.00 79.69 97 ARG A C 1
ATOM 781 O O . ARG A 1 97 ? 10.821 -11.981 -0.365 1.00 79.69 97 ARG A O 1
ATOM 788 N N . ILE A 1 98 ?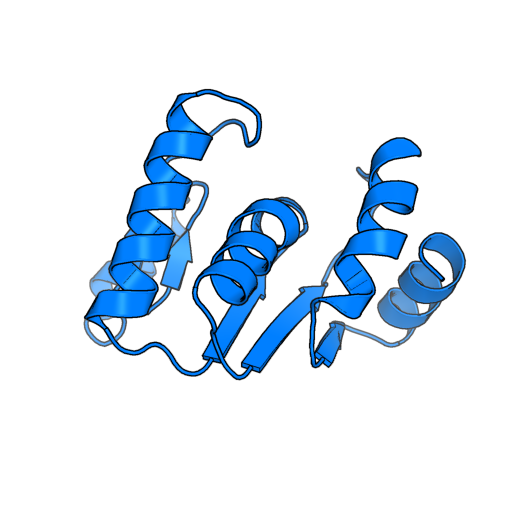 11.366 -10.164 0.825 1.00 81.44 98 ILE A N 1
ATOM 789 C CA . ILE A 1 98 ? 10.604 -10.535 2.029 1.00 81.44 98 ILE A CA 1
ATOM 790 C C . ILE A 1 98 ? 9.110 -10.235 1.845 1.00 81.44 98 ILE A C 1
ATOM 792 O O . ILE A 1 98 ? 8.267 -11.085 2.128 1.00 81.44 98 ILE A O 1
ATOM 796 N N . ILE A 1 99 ? 8.765 -9.034 1.371 1.00 83.38 99 ILE A N 1
ATOM 797 C CA . ILE A 1 99 ? 7.362 -8.611 1.266 1.00 83.38 99 ILE A CA 1
ATOM 798 C C . ILE A 1 99 ? 6.636 -9.209 0.057 1.00 83.38 99 ILE A C 1
ATOM 800 O O . ILE A 1 99 ? 5.415 -9.169 0.026 1.00 83.38 99 ILE A O 1
ATOM 804 N N . ASN A 1 100 ? 7.328 -9.783 -0.929 1.00 85.00 100 ASN A N 1
ATOM 805 C CA . ASN A 1 100 ? 6.693 -10.396 -2.100 1.00 85.00 100 ASN A CA 1
ATOM 806 C C . ASN A 1 100 ? 5.731 -11.522 -1.704 1.00 85.00 100 ASN A C 1
ATOM 808 O O . ASN A 1 100 ? 4.627 -11.584 -2.237 1.00 85.00 100 ASN A O 1
ATOM 812 N N . ASN A 1 101 ? 6.093 -12.320 -0.696 1.00 85.06 101 ASN A N 1
ATOM 813 C CA . ASN A 1 101 ? 5.253 -13.400 -0.164 1.00 85.06 101 ASN A CA 1
ATOM 814 C C . ASN A 1 101 ? 4.023 -12.899 0.609 1.00 85.06 101 ASN A C 1
ATOM 816 O O . ASN A 1 101 ? 3.157 -13.681 0.995 1.00 85.06 101 ASN A O 1
ATOM 820 N N . LEU A 1 102 ? 3.949 -11.595 0.878 1.00 86.88 102 LEU A N 1
ATOM 821 C CA . LEU A 1 102 ? 2.804 -10.976 1.529 1.00 86.88 102 LEU A CA 1
ATOM 822 C C . LEU A 1 102 ? 1.599 -10.862 0.597 1.00 86.88 102 LEU A C 1
ATOM 824 O O . LEU A 1 102 ? 0.463 -10.866 1.074 1.00 86.88 102 LEU A O 1
ATOM 828 N N . PHE A 1 103 ? 1.867 -10.693 -0.698 1.00 89.31 103 PHE A N 1
ATOM 829 C CA . PHE A 1 103 ? 0.869 -10.407 -1.713 1.00 89.31 103 PHE A CA 1
ATOM 830 C C . PHE A 1 103 ? 0.350 -11.705 -2.319 1.00 89.31 103 PHE A C 1
ATOM 832 O O . PHE A 1 103 ? 1.128 -12.550 -2.751 1.00 89.31 103 PHE A O 1
ATOM 839 N N . ASP A 1 104 ? -0.969 -11.824 -2.429 1.00 91.06 104 ASP A N 1
ATOM 840 C CA . ASP A 1 104 ? -1.605 -12.971 -3.077 1.00 91.06 104 ASP A CA 1
ATOM 841 C C . ASP A 1 104 ? -1.390 -12.934 -4.595 1.00 91.06 104 ASP A C 1
ATOM 843 O O . ASP A 1 104 ? -1.279 -13.971 -5.251 1.00 91.06 104 ASP A O 1
ATOM 847 N N . LYS A 1 105 ? -1.328 -11.724 -5.171 1.00 90.75 105 LYS A N 1
ATOM 848 C CA . LYS A 1 105 ? -1.017 -11.499 -6.588 1.00 90.75 105 LYS A CA 1
ATOM 849 C C . LYS A 1 105 ? -0.224 -10.213 -6.797 1.00 90.75 105 LYS A C 1
ATOM 851 O O . LYS A 1 105 ? -0.462 -9.194 -6.148 1.00 90.75 105 LYS A O 1
ATOM 856 N N . ILE A 1 106 ? 0.666 -10.246 -7.786 1.00 89.81 106 ILE A N 1
ATOM 857 C CA . ILE A 1 106 ? 1.394 -9.079 -8.283 1.00 89.81 106 ILE A CA 1
ATOM 858 C C . ILE A 1 106 ? 0.989 -8.860 -9.741 1.00 89.81 106 ILE A C 1
ATOM 860 O O . ILE A 1 106 ? 1.170 -9.738 -10.581 1.00 89.81 106 ILE A O 1
ATOM 864 N N . ILE A 1 107 ? 0.426 -7.691 -10.034 1.00 90.88 107 ILE A N 1
ATOM 865 C CA . ILE A 1 107 ? 0.033 -7.267 -11.378 1.00 90.88 107 ILE A CA 1
ATOM 866 C C . ILE A 1 107 ? 1.115 -6.333 -11.909 1.00 90.88 107 ILE A C 1
ATOM 868 O O . ILE A 1 107 ? 1.534 -5.402 -11.221 1.00 90.88 107 ILE A O 1
ATOM 872 N N . THR A 1 108 ? 1.556 -6.572 -13.139 1.00 89.94 108 THR A N 1
ATOM 873 C CA . THR A 1 108 ? 2.539 -5.736 -13.835 1.00 89.94 108 THR A CA 1
ATOM 874 C C . THR A 1 108 ? 1.920 -5.119 -15.082 1.00 89.94 108 THR A C 1
ATOM 876 O O . THR A 1 108 ? 0.956 -5.651 -15.625 1.00 89.94 108 THR A O 1
ATOM 879 N N . VAL A 1 109 ? 2.432 -3.962 -15.509 1.00 90.50 109 VAL A N 1
ATOM 880 C CA . VAL A 1 109 ? 1.920 -3.258 -16.701 1.00 90.50 109 VAL A CA 1
ATOM 881 C C . VAL A 1 109 ? 2.340 -3.922 -18.020 1.00 90.50 109 VAL A C 1
ATOM 883 O O . VAL A 1 109 ? 1.680 -3.729 -19.035 1.00 90.50 109 VAL A O 1
ATOM 886 N N . SER A 1 110 ? 3.433 -4.687 -18.013 1.00 90.25 110 SER A N 1
ATOM 887 C CA . SER A 1 110 ? 3.957 -5.404 -19.177 1.00 90.25 110 SER A CA 1
ATOM 888 C C . SER A 1 110 ? 4.865 -6.558 -18.749 1.00 90.25 110 SER A C 1
ATOM 890 O O . SER A 1 110 ? 5.414 -6.544 -17.641 1.00 90.25 110 SER A O 1
ATOM 892 N N . ASP A 1 111 ? 5.084 -7.517 -19.652 1.00 90.12 111 ASP A N 1
ATOM 893 C CA . ASP A 1 111 ? 6.000 -8.640 -19.418 1.00 90.12 111 ASP A CA 1
ATOM 894 C C . ASP A 1 111 ? 7.444 -8.175 -19.188 1.00 90.12 111 ASP A C 1
ATOM 896 O O . ASP A 1 111 ? 8.123 -8.690 -18.307 1.00 90.12 111 ASP A O 1
ATOM 900 N N . ALA A 1 112 ? 7.883 -7.105 -19.858 1.00 88.62 112 ALA A N 1
ATOM 901 C CA . ALA A 1 112 ? 9.204 -6.520 -19.616 1.00 88.62 112 ALA A CA 1
ATOM 902 C C . ALA A 1 112 ? 9.387 -6.062 -18.153 1.00 88.62 112 ALA A C 1
ATOM 904 O O . ALA A 1 112 ? 10.451 -6.246 -17.563 1.00 88.62 112 ALA A O 1
ATOM 905 N N . VAL A 1 113 ? 8.344 -5.486 -17.541 1.00 86.31 113 VAL A N 1
ATOM 906 C CA . VAL A 1 113 ? 8.374 -5.091 -16.122 1.00 86.31 113 VAL A CA 1
ATOM 907 C C . VAL A 1 113 ? 8.345 -6.322 -15.216 1.00 86.31 113 VAL A C 1
ATOM 909 O O . VAL A 1 113 ? 9.039 -6.347 -14.199 1.00 86.31 113 VAL A O 1
ATOM 912 N N . LYS A 1 114 ? 7.579 -7.354 -15.582 1.00 87.88 114 LYS A N 1
ATOM 913 C CA . LYS A 1 114 ? 7.534 -8.632 -14.862 1.00 87.88 114 LYS A CA 1
ATOM 914 C C . LYS A 1 114 ? 8.904 -9.302 -14.808 1.00 87.88 114 LYS A C 1
ATOM 916 O O . LYS A 1 114 ? 9.349 -9.650 -13.715 1.00 87.88 114 LYS A O 1
ATOM 921 N N . ASP A 1 115 ? 9.575 -9.427 -15.946 1.00 89.12 115 ASP A N 1
ATOM 922 C CA . ASP A 1 115 ? 10.879 -10.081 -16.052 1.00 89.12 115 ASP A CA 1
ATOM 923 C C . ASP A 1 115 ? 11.942 -9.345 -15.238 1.00 89.12 115 ASP A C 1
ATOM 925 O O . ASP A 1 115 ? 12.730 -9.961 -14.518 1.00 89.12 115 ASP A O 1
ATOM 929 N N . GLU A 1 116 ? 11.936 -8.014 -15.292 1.00 87.38 116 GLU A N 1
ATOM 930 C CA . GLU A 1 116 ? 12.889 -7.190 -14.555 1.00 87.38 116 GLU A CA 1
ATOM 931 C C . GLU A 1 116 ? 12.687 -7.285 -13.034 1.00 87.38 116 GLU A C 1
ATOM 933 O O . GLU A 1 116 ? 13.649 -7.388 -12.267 1.00 87.38 116 GLU A O 1
ATOM 938 N N . ILE A 1 117 ? 11.430 -7.300 -12.580 1.00 84.12 117 ILE A N 1
ATOM 939 C CA . ILE A 1 117 ? 11.084 -7.489 -11.166 1.00 84.12 117 ILE A CA 1
ATOM 940 C C . ILE A 1 117 ? 11.483 -8.889 -10.701 1.00 84.12 117 ILE A C 1
ATOM 942 O O . ILE A 1 117 ? 12.050 -9.025 -9.617 1.00 84.12 117 ILE A O 1
ATOM 946 N N . PHE A 1 118 ? 11.224 -9.912 -11.516 1.00 84.62 118 PHE A N 1
ATOM 947 C CA . PHE A 1 118 ? 11.580 -11.292 -11.204 1.00 84.62 118 PHE A CA 1
ATOM 948 C C . PHE A 1 118 ? 13.098 -11.460 -11.074 1.00 84.62 118 PHE A C 1
ATOM 950 O O . PHE A 1 118 ? 13.566 -12.001 -10.080 1.00 84.62 118 PHE A O 1
ATOM 957 N N . LYS A 1 119 ? 13.889 -10.905 -12.001 1.00 83.94 119 LYS A N 1
ATOM 958 C CA . LYS A 1 119 ? 15.362 -10.949 -11.933 1.00 83.94 119 LYS A CA 1
ATOM 959 C C . LYS A 1 119 ? 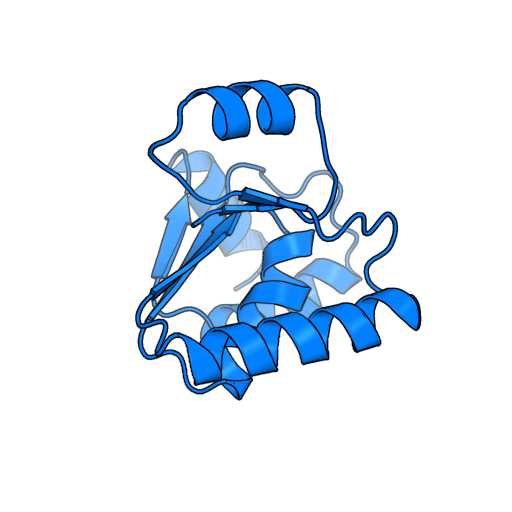15.936 -10.271 -10.686 1.00 83.94 119 LYS A C 1
ATOM 961 O O . LYS A 1 119 ? 16.963 -10.703 -10.176 1.00 83.94 119 LYS A O 1
ATOM 966 N N . LYS A 1 120 ? 15.315 -9.182 -10.219 1.00 79.69 120 LYS A N 1
ATOM 967 C CA . LYS A 1 120 ? 15.842 -8.363 -9.112 1.00 79.69 120 LYS A CA 1
ATOM 968 C C . LYS A 1 120 ? 15.346 -8.771 -7.727 1.00 79.69 120 LYS A C 1
ATOM 970 O O . LYS A 1 120 ? 15.982 -8.396 -6.744 1.00 79.69 120 LYS A O 1
ATOM 975 N N . GLN A 1 121 ? 14.191 -9.429 -7.630 1.00 75.06 121 GLN A N 1
ATOM 976 C CA . GLN A 1 121 ? 13.496 -9.629 -6.352 1.00 75.06 121 GLN A CA 1
ATOM 977 C C . GLN A 1 121 ? 13.193 -11.088 -6.003 1.00 75.06 121 GLN A C 1
ATOM 979 O O . GLN A 1 121 ? 12.646 -11.321 -4.923 1.00 75.06 121 GLN A O 1
ATOM 984 N N . ASN A 1 122 ? 13.504 -12.035 -6.892 1.00 65.56 122 ASN A N 1
ATOM 985 C CA . ASN A 1 122 ? 13.356 -13.465 -6.632 1.00 65.56 122 ASN A CA 1
ATOM 986 C C . ASN A 1 122 ? 14.641 -14.038 -6.012 1.00 65.56 122 ASN A C 1
ATOM 988 O O . ASN A 1 122 ? 15.735 -13.753 -6.538 1.00 65.56 122 ASN A O 1
#

Solvent-accessible surface area (backbone atoms only — not comparable to full-atom values): 7048 Å² total; per-residue (Å²): 113,47,77,33,53,59,73,55,79,65,50,60,55,46,52,70,65,75,82,46,58,68,48,69,68,67,46,92,53,81,90,39,75,68,34,54,57,50,46,53,50,51,30,51,48,40,54,77,65,63,50,55,71,48,76,28,63,48,70,76,32,40,60,57,50,46,54,37,38,53,74,50,63,37,81,37,36,33,40,41,43,82,67,73,50,89,86,59,52,77,68,52,35,60,50,43,46,62,52,52,78,69,38,80,43,76,46,57,79,42,69,72,41,44,54,48,45,47,73,63,37,106

pLDDT: mean 79.29, std 9.69, range [60.16, 93.06]

Foldseek 3Di:
DAEAAADDPVQVVVVVVVPDDYHYLNHPDCPDPSVVVSLVVLLVVCLVVVAQEAEAEDDSRLVSVLVSCVVSVRNAYEYEDEDLPPVDDLVSLAVLLVSVVSHPYYHYPDVVSVVSNVVRRD

Secondary structure (DSSP, 8-state):
-EEESS--HHHHHHHHTSSS-EEE---S-TTSHHHHHHHHHHHHHHHHTT--EEEEESHHHIIIIIHHHHHTT-SEEEEEE-S--TT--HHHHHHHHHHGGG-SEEEESSHHHHHHHHHHH-

Sequence (122 aa):
MVMCLHGGKLVKILQNSRKIDVVNLNLTRIYTVKAMIKAINIFKFIKQRNVKIVVTYHESSDFLGGIIAKLAGVPVIISSRRDMGYQLKKRHFLFYRIINNLFDKIITVSDAVKDEIFKKQN